Protein AF-A0A351XAI5-F1 (afdb_monomer_lite)

Radius of gyration: 12.07 Å; chains: 1; bounding box: 32×19×29 Å

pLDDT: mean 71.53, std 10.68, range [44.47, 83.31]

Secondary structure (DSSP, 8-state):
-----SEEEE--HHHHHHTEEEEEETTTEEEEEEEHHHHHHHHHHHHHTT--

Foldseek 3Di:
DDPPPQKDKDDDPVCVVVQWIWIAGPVPGTPGIDHVVVVVVVVVCCVVVPPD

Structure (mmCIF, N/CA/C/O backbone):
data_AF-A0A351XAI5-F1
#
_entry.id   AF-A0A351XAI5-F1
#
loop_
_atom_site.group_PDB
_atom_site.id
_atom_site.type_symbol
_atom_site.label_atom_id
_atom_site.label_alt_id
_atom_site.label_comp_id
_atom_site.label_asym_id
_atom_site.label_entity_id
_atom_site.label_seq_id
_atom_site.pdbx_PDB_ins_code
_atom_site.Cartn_x
_atom_site.Cartn_y
_atom_site.Cartn_z
_atom_site.occupancy
_atom_site.B_iso_or_equiv
_atom_site.auth_seq_id
_atom_site.auth_comp_id
_atom_site.auth_asym_id
_atom_site.auth_atom_id
_atom_site.pdbx_PDB_model_num
ATOM 1 N N . GLN A 1 1 ? 25.049 -11.116 5.599 1.00 44.47 1 GLN A N 1
ATOM 2 C CA . GLN A 1 1 ? 24.233 -11.443 4.412 1.00 44.47 1 GLN A CA 1
ATOM 3 C C . GLN A 1 1 ? 22.853 -10.836 4.637 1.00 44.47 1 GLN A C 1
ATOM 5 O O . GLN A 1 1 ? 22.005 -11.465 5.242 1.00 44.47 1 GLN A O 1
ATOM 10 N N . LEU A 1 2 ? 22.707 -9.546 4.312 1.00 51.88 2 LEU A N 1
ATOM 11 C CA . LEU A 1 2 ? 21.504 -8.751 4.590 1.00 51.88 2 LEU A CA 1
ATOM 12 C C . LEU A 1 2 ? 20.396 -9.173 3.628 1.00 51.88 2 LEU A C 1
ATOM 14 O O . LEU A 1 2 ? 20.584 -9.106 2.412 1.00 51.88 2 LEU A O 1
ATOM 18 N N . GLU A 1 3 ? 19.283 -9.641 4.178 1.00 48.31 3 GLU A N 1
ATOM 19 C CA . GLU A 1 3 ? 18.123 -10.100 3.424 1.00 48.31 3 GLU A CA 1
ATOM 20 C C . GLU A 1 3 ? 17.699 -9.029 2.416 1.00 48.31 3 GLU A C 1
ATOM 22 O O . GLU A 1 3 ? 17.493 -7.861 2.753 1.00 48.31 3 GLU A O 1
ATOM 27 N N . LYS A 1 4 ? 17.649 -9.422 1.139 1.00 54.56 4 LYS A N 1
ATOM 28 C CA . LYS A 1 4 ? 17.307 -8.578 -0.011 1.00 54.56 4 LYS A CA 1
ATOM 29 C C . LYS A 1 4 ? 15.811 -8.244 -0.001 1.00 54.56 4 LYS A C 1
ATOM 31 O O . LYS A 1 4 ? 15.136 -8.519 -0.984 1.00 54.56 4 LYS A O 1
ATOM 36 N N . VAL A 1 5 ? 15.275 -7.712 1.095 1.00 58.31 5 VAL A N 1
ATOM 37 C CA . VAL A 1 5 ? 13.858 -7.354 1.184 1.00 58.31 5 VAL A CA 1
ATOM 38 C C . VAL A 1 5 ? 13.645 -6.080 0.351 1.00 58.31 5 VAL A C 1
ATOM 40 O O . VAL A 1 5 ? 14.193 -5.030 0.699 1.00 58.31 5 VAL A O 1
ATOM 43 N N . PRO A 1 6 ? 12.925 -6.150 -0.786 1.00 61.81 6 PRO A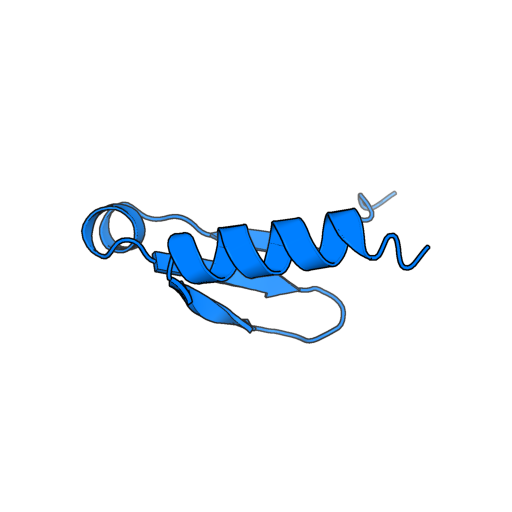 N 1
ATOM 44 C CA . PRO A 1 6 ? 12.812 -5.025 -1.715 1.00 61.81 6 PRO A CA 1
ATOM 45 C C . PRO A 1 6 ? 11.832 -3.941 -1.229 1.00 61.81 6 PRO A C 1
ATOM 47 O O . PRO A 1 6 ? 11.941 -2.787 -1.656 1.00 61.81 6 PRO A O 1
ATOM 50 N N . TYR A 1 7 ? 10.927 -4.289 -0.307 1.00 68.06 7 TYR A N 1
ATOM 51 C CA . TYR A 1 7 ? 9.891 -3.411 0.241 1.00 68.06 7 TYR A CA 1
ATOM 52 C C . TYR A 1 7 ? 9.652 -3.713 1.721 1.00 68.06 7 TYR A C 1
ATOM 54 O O . TYR A 1 7 ? 9.473 -4.867 2.098 1.00 68.06 7 TYR A O 1
ATOM 62 N N . MET A 1 8 ? 9.637 -2.674 2.549 1.00 73.75 8 MET A N 1
ATOM 63 C CA . MET A 1 8 ? 9.271 -2.733 3.959 1.00 73.75 8 MET A CA 1
ATOM 64 C C . MET A 1 8 ? 7.941 -2.006 4.125 1.00 73.75 8 MET A C 1
ATOM 66 O O . MET A 1 8 ? 7.810 -0.860 3.705 1.00 73.75 8 MET A O 1
ATOM 70 N N . ILE A 1 9 ? 6.954 -2.683 4.700 1.00 74.62 9 ILE A N 1
ATOM 71 C CA . ILE A 1 9 ? 5.622 -2.124 4.921 1.00 74.62 9 ILE A CA 1
ATOM 72 C C . ILE A 1 9 ? 5.511 -1.827 6.412 1.00 74.62 9 ILE A C 1
ATOM 74 O O . ILE A 1 9 ? 5.766 -2.704 7.237 1.00 74.62 9 ILE A O 1
ATOM 78 N N . LEU A 1 10 ? 5.169 -0.591 6.750 1.00 76.12 10 LEU A N 1
ATOM 79 C CA . LEU A 1 10 ? 4.832 -0.174 8.099 1.00 76.12 10 LEU A CA 1
ATOM 80 C C . LEU A 1 10 ? 3.311 -0.078 8.187 1.00 76.12 10 LEU A C 1
ATOM 82 O O . LEU A 1 10 ? 2.678 0.666 7.438 1.00 76.12 10 LEU A O 1
ATOM 86 N N . VAL A 1 11 ? 2.745 -0.858 9.102 1.00 77.00 11 VAL A N 1
ATOM 87 C CA . VAL A 1 11 ? 1.318 -0.860 9.413 1.00 77.00 11 VAL A CA 1
ATOM 88 C C . VAL A 1 11 ? 1.198 -0.597 10.907 1.00 77.00 11 VAL A C 1
ATOM 90 O O . VAL A 1 11 ? 1.578 -1.445 11.714 1.00 77.00 11 VAL A O 1
ATOM 93 N N . GLY A 1 12 ? 0.756 0.604 11.275 1.00 79.94 12 GLY A N 1
ATOM 94 C CA . GLY A 1 12 ? 0.395 0.939 12.653 1.00 79.94 12 GLY A CA 1
ATOM 95 C C . GLY A 1 12 ? -1.115 0.874 12.880 1.00 79.94 12 GLY A C 1
ATOM 96 O O . GLY A 1 12 ? -1.889 0.832 11.930 1.00 79.94 12 GLY A O 1
ATOM 97 N N . ASP A 1 13 ? -1.556 0.955 14.136 1.00 76.81 13 ASP A N 1
ATOM 98 C CA . ASP A 1 13 ? -2.993 0.981 14.466 1.00 76.81 13 ASP A CA 1
ATOM 99 C C . ASP A 1 13 ? -3.732 2.137 13.769 1.00 76.81 13 ASP A C 1
ATOM 101 O O . ASP A 1 13 ? -4.835 1.963 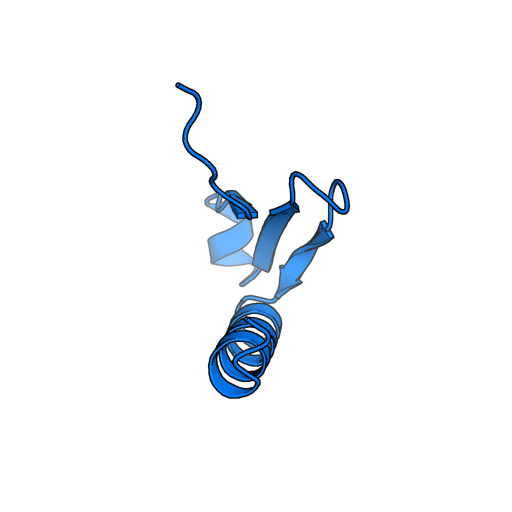13.260 1.00 76.81 13 ASP A O 1
ATOM 105 N N . LYS A 1 14 ? -3.079 3.302 13.647 1.00 75.31 14 LYS A N 1
ATOM 106 C CA . LYS A 1 14 ? -3.617 4.471 12.927 1.00 75.31 14 LYS A CA 1
ATOM 107 C C . LYS A 1 14 ? -3.791 4.232 11.428 1.00 75.31 14 LYS A C 1
ATOM 109 O O . LYS A 1 14 ? -4.697 4.790 10.824 1.00 75.31 14 LYS A O 1
ATOM 114 N N . ASP A 1 15 ? -2.913 3.429 10.840 1.00 75.62 15 ASP A N 1
ATOM 115 C CA . ASP A 1 15 ? -2.966 3.048 9.431 1.00 75.62 15 ASP A CA 1
ATOM 116 C C . ASP A 1 15 ? -4.093 2.034 9.192 1.00 75.62 15 ASP A C 1
ATOM 118 O O . ASP A 1 15 ? -4.839 2.150 8.225 1.00 75.62 15 ASP A O 1
ATOM 122 N N . ILE A 1 16 ? -4.293 1.097 10.124 1.00 74.81 16 ILE A N 1
ATOM 123 C CA . ILE A 1 16 ? -5.408 0.140 10.082 1.00 74.81 16 ILE A CA 1
ATOM 124 C C . ILE A 1 16 ? -6.752 0.871 10.199 1.00 74.81 16 ILE A C 1
ATOM 126 O O . ILE A 1 16 ? -7.660 0.598 9.418 1.00 74.81 16 ILE A O 1
ATOM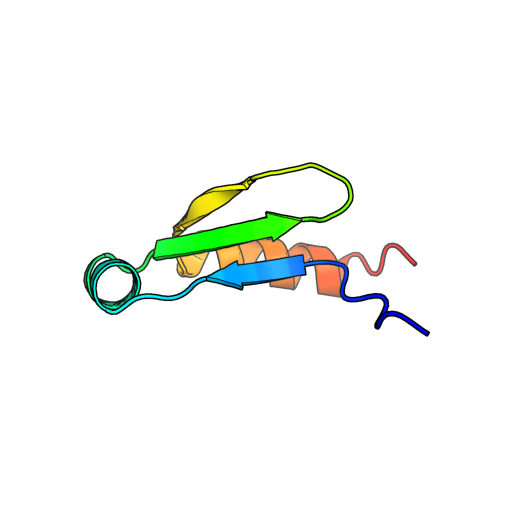 130 N N . GLU A 1 17 ? -6.877 1.834 11.119 1.00 79.06 17 GLU A N 1
ATOM 131 C CA . GLU A 1 17 ? -8.088 2.659 11.247 1.00 79.06 17 GLU A CA 1
ATOM 132 C C . GLU A 1 17 ? -8.338 3.533 10.007 1.00 79.06 17 GLU A C 1
ATOM 134 O O . GLU A 1 17 ? -9.483 3.689 9.578 1.00 79.06 17 GLU A O 1
ATOM 139 N N . ALA A 1 18 ? -7.279 4.078 9.402 1.00 77.44 18 ALA A N 1
ATOM 140 C CA . ALA A 1 18 ? -7.363 4.919 8.209 1.00 77.44 18 ALA A CA 1
ATOM 141 C C . ALA A 1 18 ? -7.427 4.128 6.888 1.00 77.44 18 ALA A C 1
ATOM 143 O O . ALA A 1 18 ? -7.556 4.732 5.823 1.00 77.44 18 ALA A O 1
ATOM 144 N N . ASN A 1 19 ? -7.353 2.793 6.937 1.00 79.69 19 ASN A N 1
ATOM 145 C CA . ASN A 1 19 ? -7.167 1.921 5.776 1.00 79.69 19 ASN A CA 1
ATOM 146 C C . ASN A 1 19 ? -6.006 2.366 4.868 1.00 79.69 19 ASN A C 1
ATOM 148 O O . ASN A 1 19 ? -6.107 2.333 3.639 1.00 79.69 19 ASN A O 1
ATOM 152 N N . THR A 1 20 ? -4.895 2.787 5.465 1.00 81.44 20 THR A N 1
ATOM 153 C CA . THR A 1 20 ? -3.645 3.142 4.785 1.00 81.44 20 THR A CA 1
ATOM 154 C C . THR A 1 20 ? -2.520 2.197 5.191 1.00 81.44 20 THR A C 1
ATOM 156 O O . THR A 1 20 ? -2.633 1.450 6.153 1.00 81.44 20 THR A O 1
ATOM 159 N N . VAL A 1 21 ? -1.439 2.162 4.420 1.00 82.69 21 VAL A N 1
ATOM 160 C CA . VAL A 1 21 ? -0.194 1.458 4.727 1.00 82.69 21 VAL A CA 1
ATOM 161 C C . VAL A 1 21 ? 0.971 2.321 4.287 1.00 82.69 21 VAL A C 1
ATOM 163 O O . VAL A 1 21 ? 0.960 2.885 3.194 1.00 82.69 21 VAL A O 1
ATOM 166 N N . SER A 1 22 ? 1.997 2.413 5.124 1.00 80.00 22 SER A N 1
ATOM 167 C CA . SER A 1 22 ? 3.205 3.155 4.784 1.00 80.00 22 SER A CA 1
ATOM 168 C C . SER A 1 22 ? 4.218 2.229 4.128 1.00 80.00 22 SER A C 1
ATOM 170 O O . SER A 1 22 ? 4.643 1.235 4.717 1.00 80.00 22 SER A O 1
ATOM 172 N N . VAL A 1 23 ? 4.612 2.532 2.894 1.00 78.50 23 VAL A N 1
ATOM 173 C CA . VAL A 1 23 ? 5.520 1.683 2.117 1.00 78.50 23 VAL A CA 1
ATOM 174 C C . VAL A 1 23 ? 6.883 2.344 2.031 1.00 78.50 23 VAL A C 1
ATOM 176 O O . VAL A 1 23 ? 7.023 3.510 1.670 1.00 78.50 23 VAL A O 1
ATOM 179 N N . ARG A 1 24 ? 7.924 1.576 2.339 1.00 77.69 24 ARG A N 1
ATOM 180 C CA . ARG A 1 24 ? 9.309 2.027 2.270 1.00 77.69 24 ARG A CA 1
ATOM 181 C C . ARG A 1 24 ? 10.115 1.080 1.398 1.00 77.69 24 ARG A C 1
ATOM 183 O O . ARG A 1 24 ? 10.327 -0.081 1.748 1.00 77.69 24 ARG A O 1
ATOM 190 N N . SER A 1 25 ? 10.588 1.564 0.254 1.00 71.50 25 SER A N 1
ATOM 191 C CA . SER A 1 25 ? 11.433 0.776 -0.642 1.00 71.50 25 SER A CA 1
ATOM 192 C C . SER A 1 25 ? 12.900 1.147 -0.474 1.00 71.50 25 SER A C 1
ATOM 194 O O . SER A 1 25 ? 13.277 2.314 -0.417 1.00 71.50 25 SER A O 1
ATOM 196 N N . ARG A 1 26 ? 13.780 0.143 -0.485 1.00 65.50 26 ARG A N 1
ATOM 197 C CA . ARG A 1 26 ? 15.228 0.389 -0.432 1.00 65.50 26 ARG A CA 1
ATOM 198 C C . ARG A 1 26 ? 15.760 1.084 -1.694 1.00 65.50 26 ARG A C 1
ATOM 200 O O . ARG A 1 26 ? 16.788 1.748 -1.619 1.00 65.50 26 ARG A O 1
ATOM 207 N N . LYS A 1 27 ? 15.102 0.901 -2.848 1.00 59.06 27 LYS A N 1
ATOM 208 C CA . LYS A 1 27 ? 15.547 1.442 -4.148 1.00 59.06 27 LYS A CA 1
ATOM 209 C C . LYS A 1 27 ? 15.008 2.844 -4.438 1.00 59.06 27 LYS A C 1
ATOM 211 O O . LYS A 1 27 ? 15.761 3.667 -4.938 1.00 59.06 27 LYS A O 1
ATOM 216 N N . ASN A 1 28 ? 13.733 3.087 -4.132 1.00 59.75 28 ASN A N 1
ATOM 217 C CA . ASN A 1 28 ? 13.04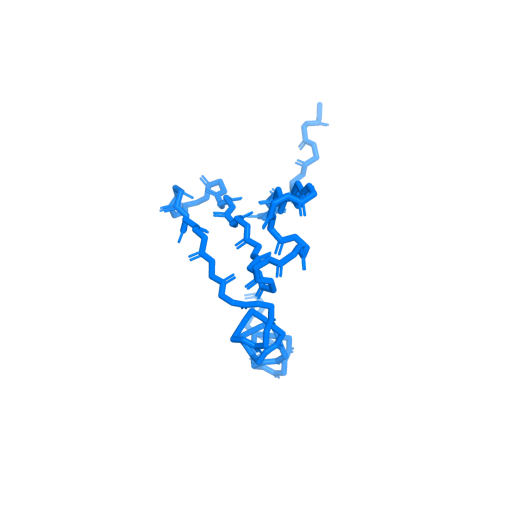1 4.338 -4.469 1.00 59.75 28 ASN A CA 1
ATOM 218 C C . ASN A 1 28 ? 12.864 5.296 -3.279 1.00 59.75 28 ASN A C 1
ATOM 220 O O . ASN A 1 28 ? 12.367 6.399 -3.473 1.00 59.75 28 ASN A O 1
ATOM 224 N N . GLY A 1 29 ? 13.292 4.913 -2.071 1.00 66.94 29 GLY A N 1
ATOM 225 C CA . GLY A 1 29 ? 13.122 5.730 -0.873 1.00 66.94 29 GLY A CA 1
ATOM 226 C C . GLY A 1 29 ? 11.770 5.504 -0.192 1.00 66.94 29 GLY A C 1
ATOM 227 O O . GLY A 1 29 ? 11.234 4.394 -0.191 1.00 66.94 29 GLY A O 1
ATOM 228 N N . ASP A 1 30 ? 11.259 6.548 0.454 1.00 70.50 30 ASP A N 1
ATOM 229 C CA . ASP A 1 30 ? 9.981 6.515 1.165 1.00 70.50 30 ASP A CA 1
ATOM 230 C C . ASP A 1 30 ? 8.827 6.721 0.170 1.00 70.50 30 ASP A C 1
ATOM 232 O O . ASP A 1 30 ? 8.756 7.765 -0.476 1.00 70.50 30 ASP A O 1
ATOM 236 N N . GLU A 1 31 ? 7.967 5.712 -0.004 1.00 68.56 31 GLU A N 1
ATOM 237 C CA . GLU A 1 31 ? 6.754 5.821 -0.832 1.00 68.56 31 GLU A CA 1
ATOM 238 C C . GLU A 1 31 ? 5.589 6.449 -0.041 1.00 68.56 31 GLU A C 1
ATOM 240 O O . GLU A 1 31 ? 4.576 6.801 -0.642 1.00 68.56 31 GLU A O 1
ATOM 245 N N . GLY A 1 32 ? 5.746 6.662 1.273 1.00 76.81 32 GLY A N 1
ATOM 246 C CA . GLY A 1 32 ? 4.738 7.270 2.134 1.00 76.81 32 GLY A CA 1
ATOM 247 C C . GLY A 1 32 ? 3.539 6.363 2.411 1.00 76.81 32 GLY A C 1
ATOM 248 O O . GLY A 1 32 ? 3.564 5.158 2.146 1.00 76.81 32 GLY A O 1
ATOM 249 N N . ALA A 1 33 ? 2.489 6.962 2.975 1.00 76.44 33 ALA A N 1
ATOM 250 C CA . ALA A 1 33 ? 1.224 6.295 3.257 1.00 76.44 33 ALA A CA 1
ATOM 251 C C . ALA A 1 33 ? 0.356 6.230 1.993 1.00 76.44 33 ALA A C 1
ATOM 253 O O . ALA A 1 33 ? 0.014 7.258 1.409 1.00 76.44 33 ALA A O 1
ATOM 254 N N . VAL A 1 34 ? -0.014 5.019 1.592 1.00 80.62 34 VAL A N 1
ATOM 255 C CA . VAL A 1 34 ? -0.937 4.729 0.487 1.00 80.62 34 VAL A CA 1
ATOM 256 C C . VAL A 1 34 ? -2.142 3.969 1.023 1.00 80.62 34 VAL A C 1
ATOM 258 O O . VAL A 1 34 ? -2.018 3.233 1.996 1.00 80.62 34 VAL A O 1
ATOM 261 N N . SER A 1 35 ? -3.318 4.114 0.419 1.00 83.31 35 SER A N 1
ATOM 262 C CA . SER A 1 35 ? -4.494 3.347 0.847 1.00 83.31 35 SER A CA 1
ATOM 263 C C . SER A 1 35 ? -4.273 1.844 0.661 1.00 83.31 35 SER A C 1
ATOM 265 O O . SER A 1 35 ? -3.662 1.427 -0.321 1.00 83.31 35 SER A O 1
ATOM 267 N N . ILE A 1 36 ? -4.796 1.021 1.573 1.00 80.94 36 ILE A N 1
ATOM 268 C CA . ILE A 1 36 ? -4.733 -0.447 1.503 1.00 80.94 36 ILE A CA 1
ATOM 269 C C . ILE A 1 36 ? -5.267 -0.938 0.160 1.00 80.94 36 ILE A C 1
ATOM 271 O O . ILE A 1 36 ? -4.617 -1.753 -0.488 1.00 80.94 36 ILE A O 1
ATOM 275 N N . ASP A 1 37 ? -6.405 -0.412 -0.288 1.00 82.00 37 ASP A N 1
ATOM 276 C CA . ASP A 1 37 ? -7.006 -0.807 -1.563 1.00 82.00 37 ASP A CA 1
ATOM 277 C C . ASP A 1 37 ? -6.108 -0.463 -2.757 1.00 82.00 37 ASP A C 1
ATOM 279 O O . ASP A 1 37 ? -5.877 -1.300 -3.632 1.00 82.00 37 ASP A O 1
ATOM 283 N N . GLU A 1 38 ? -5.535 0.744 -2.764 1.00 81.31 38 GLU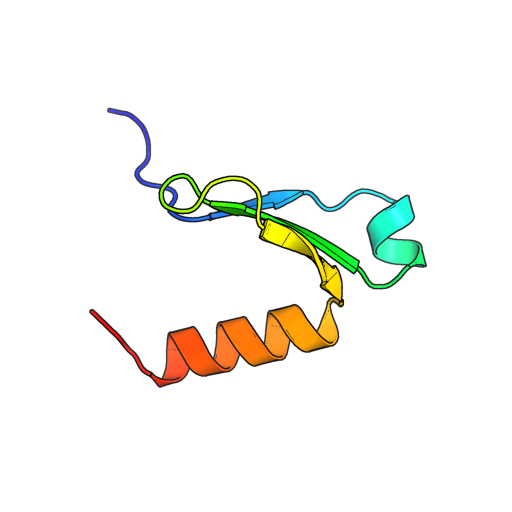 A N 1
ATOM 284 C CA . GLU A 1 38 ? -4.606 1.190 -3.806 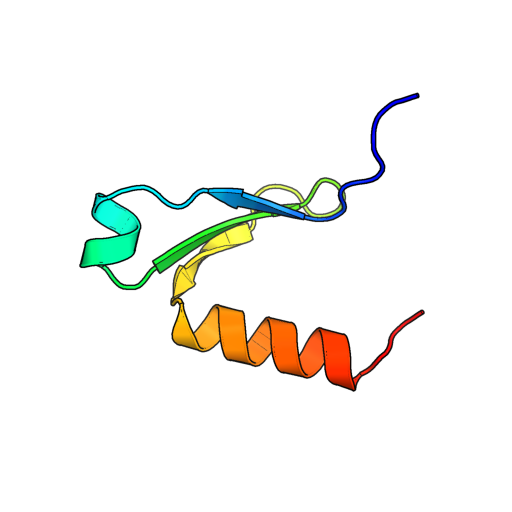1.00 81.31 38 GLU A CA 1
ATOM 285 C C . GLU A 1 38 ? -3.311 0.366 -3.784 1.00 81.31 38 GLU A C 1
ATOM 287 O O . GLU A 1 38 ? -2.786 -0.022 -4.830 1.00 81.31 38 GLU A O 1
ATOM 292 N N . PHE A 1 39 ? -2.818 0.031 -2.592 1.00 79.50 39 PHE A N 1
ATOM 293 C CA . PHE A 1 39 ? -1.644 -0.806 -2.406 1.00 79.50 39 PHE A CA 1
ATOM 294 C C . PHE A 1 39 ? -1.880 -2.237 -2.885 1.00 79.50 39 PHE A C 1
ATOM 296 O O . PHE A 1 39 ? -1.039 -2.791 -3.591 1.00 79.50 39 PHE A O 1
ATOM 303 N N . VAL A 1 40 ? -3.031 -2.831 -2.559 1.00 81.00 40 VAL A N 1
ATOM 304 C CA . VAL A 1 40 ? -3.423 -4.165 -3.027 1.00 81.00 40 VAL A CA 1
ATOM 305 C C . VAL A 1 40 ? -3.571 -4.175 -4.546 1.00 81.00 40 VAL A C 1
ATOM 307 O O . VAL A 1 40 ? -3.091 -5.114 -5.181 1.00 81.00 40 VAL A O 1
ATOM 310 N N . ALA A 1 41 ? -4.168 -3.139 -5.141 1.00 83.31 41 ALA A N 1
ATOM 311 C CA . ALA A 1 41 ? -4.262 -2.997 -6.593 1.00 83.31 41 ALA A CA 1
ATOM 312 C C . ALA A 1 41 ? -2.870 -2.899 -7.241 1.00 83.31 41 ALA A C 1
ATOM 314 O O . ALA A 1 41 ? -2.546 -3.705 -8.112 1.00 83.31 41 ALA A O 1
ATOM 315 N N . ARG A 1 42 ? -1.999 -2.010 -6.742 1.00 77.62 42 ARG A N 1
ATOM 316 C CA . ARG A 1 42 ? -0.613 -1.857 -7.221 1.00 77.62 42 ARG A CA 1
ATOM 317 C C . ARG A 1 42 ? 0.222 -3.119 -7.060 1.00 77.62 42 ARG A C 1
ATOM 319 O O . ARG A 1 42 ? 1.012 -3.447 -7.943 1.00 77.62 42 ARG A O 1
ATOM 326 N N . ILE A 1 43 ? 0.101 -3.817 -5.931 1.00 75.75 43 ILE A N 1
ATOM 327 C CA . ILE A 1 43 ? 0.804 -5.082 -5.706 1.00 75.75 43 ILE A CA 1
ATOM 328 C C . ILE A 1 43 ? 0.291 -6.139 -6.671 1.00 75.75 43 ILE A C 1
ATOM 330 O O . ILE A 1 43 ? 1.108 -6.833 -7.270 1.00 75.75 43 ILE A O 1
ATOM 334 N N . ARG A 1 44 ? -1.028 -6.264 -6.842 1.00 78.12 44 ARG A N 1
ATOM 335 C CA . ARG A 1 44 ? -1.605 -7.214 -7.796 1.00 78.12 44 ARG A CA 1
ATOM 336 C C . ARG A 1 44 ? -1.122 -6.927 -9.210 1.00 78.12 44 ARG A C 1
ATOM 338 O O . ARG A 1 44 ? -0.653 -7.857 -9.847 1.00 78.12 44 ARG A O 1
ATOM 345 N N . GLU A 1 45 ? -1.116 -5.672 -9.653 1.00 78.12 45 GLU A N 1
ATOM 346 C CA . GLU A 1 45 ? -0.560 -5.276 -10.955 1.00 78.12 45 GLU A CA 1
ATOM 347 C C . GLU A 1 45 ? 0.947 -5.549 -11.069 1.00 78.12 45 GLU A C 1
ATOM 349 O O . GLU A 1 45 ? 1.422 -6.026 -12.099 1.00 78.12 45 GLU A O 1
ATOM 354 N N . LYS A 1 46 ? 1.736 -5.300 -10.015 1.00 72.88 46 LYS A N 1
ATOM 355 C CA . LYS A 1 46 ? 3.171 -5.635 -10.013 1.00 72.88 46 LYS A CA 1
ATOM 356 C C . LYS A 1 46 ? 3.418 -7.141 -10.080 1.00 72.88 46 LYS A C 1
ATOM 358 O O . LYS A 1 46 ? 4.318 -7.569 -10.796 1.00 72.88 46 LYS A O 1
ATOM 363 N N . ILE A 1 47 ? 2.653 -7.931 -9.328 1.00 75.56 47 ILE A N 1
ATOM 364 C CA . ILE A 1 47 ? 2.745 -9.396 -9.325 1.00 75.56 47 ILE A CA 1
ATOM 365 C C . ILE A 1 47 ? 2.312 -9.943 -10.686 1.00 75.56 47 ILE A C 1
ATOM 367 O O . ILE A 1 47 ? 2.999 -10.807 -11.231 1.00 75.56 47 ILE A O 1
ATOM 371 N N . ASP A 1 48 ? 1.214 -9.428 -11.238 1.00 71.81 48 ASP A N 1
ATOM 372 C CA . ASP A 1 48 ? 0.660 -9.849 -12.524 1.00 71.81 48 ASP A CA 1
ATOM 373 C C . ASP A 1 48 ? 1.576 -9.463 -13.689 1.00 71.81 48 ASP A C 1
ATOM 375 O O . ASP A 1 48 ? 1.882 -10.292 -14.546 1.00 71.81 48 ASP A O 1
ATOM 379 N N . SER A 1 49 ? 2.149 -8.254 -13.659 1.00 67.94 49 SER A N 1
ATOM 380 C CA . SER A 1 49 ? 3.084 -7.810 -14.697 1.00 67.94 49 SER A CA 1
ATOM 381 C C . SER A 1 49 ? 4.439 -8.522 -14.670 1.00 67.94 49 SER A C 1
ATOM 383 O O . SER A 1 49 ? 5.226 -8.297 -15.587 1.00 67.94 49 SER A O 1
ATOM 385 N N . LYS A 1 50 ? 4.718 -9.393 -13.678 1.00 51.88 50 LYS A N 1
ATOM 386 C CA . LYS A 1 50 ? 5.905 -10.275 -13.605 1.00 51.88 50 LYS A CA 1
ATOM 387 C C . LYS A 1 50 ? 7.178 -9.638 -14.186 1.00 51.88 50 LYS A C 1
ATOM 389 O O . LYS A 1 50 ? 7.930 -10.292 -14.915 1.00 51.88 50 LYS A O 1
ATOM 394 N N . ALA A 1 51 ? 7.445 -8.371 -13.869 1.00 49.91 51 ALA A N 1
ATOM 395 C CA . ALA A 1 51 ? 8.699 -7.740 -14.248 1.00 49.91 51 ALA A CA 1
ATOM 396 C C . ALA A 1 51 ? 9.804 -8.372 -13.388 1.00 49.91 51 ALA A C 1
ATOM 398 O O . ALA A 1 51 ? 10.009 -7.999 -12.232 1.00 49.91 51 ALA A O 1
ATOM 399 N N . ARG A 1 52 ? 10.391 -9.434 -13.948 1.00 44.88 52 ARG A N 1
ATOM 400 C CA . ARG A 1 52 ? 11.528 -10.201 -13.432 1.00 44.88 52 ARG A CA 1
ATOM 401 C C . ARG A 1 52 ? 12.728 -9.311 -13.134 1.00 44.88 52 ARG A C 1
ATOM 403 O O . ARG A 1 52 ? 12.966 -8.364 -13.913 1.00 44.88 52 ARG A O 1
#

Sequence (52 aa):
QLEKVPYMILVGDKDIEANTVSVRSRKNGDEGAVSIDEFVARIREKIDSKAR